Protein AF-A0A743SNH2-F1 (afdb_monomer)

Secondary structure (DSSP, 8-state):
---TTTS-HHHHHH-TTTS--HHHHHHHHHHTTT-TTPPP----EEEEETTT--EEEESS-BTTTTBSTTEEE-------

Nearest PDB structures (foldseek):
  7rqv-assembly1_A  TM=3.364E-01  e=8.456E+00  Rattus norvegicus
  4dxf-assembly1_A  TM=2.278E-01  e=5.313E+00  Staphylococcus aureus subsp. aureus str. Newman

Radius of gyration: 14.26 Å; Cα contacts (8 Å, |Δi|>4): 116; chains: 1; bounding box: 39×24×32 Å

Sequence (80 aa):
GHTREDLTENGRHHCPYVRPEPKEAKQVRMLRRYVPDVLPIVRKTNWRCSGCYSDYHGERYCLNCRTGDYSIEVINSGVE

Structure (mmCIF, N/CA/C/O backbone):
data_AF-A0A743SNH2-F1
#
_entry.id   AF-A0A743SNH2-F1
#
loop_
_atom_site.group_PDB
_atom_site.id
_atom_site.type_symbol
_atom_site.label_atom_id
_atom_site.label_alt_id
_atom_site.label_comp_id
_atom_site.label_asym_id
_atom_site.label_entity_id
_atom_site.label_seq_id
_atom_site.pdbx_PDB_ins_code
_atom_site.Cartn_x
_atom_site.Cartn_y
_atom_site.Cartn_z
_atom_site.occupancy
_atom_site.B_iso_or_equiv
_atom_site.auth_seq_id
_atom_site.auth_comp_id
_atom_site.auth_asym_id
_atom_site.auth_atom_id
_atom_site.pdbx_PDB_model_num
ATOM 1 N N . GLY A 1 1 ? -14.892 -0.162 -5.442 1.00 62.22 1 GLY A N 1
ATOM 2 C CA . GLY A 1 1 ? -14.154 0.170 -4.202 1.00 62.22 1 GLY A CA 1
ATOM 3 C C . GLY A 1 1 ? -12.980 -0.781 -4.035 1.00 62.22 1 GLY A C 1
ATOM 4 O O . GLY A 1 1 ? -12.617 -1.435 -5.001 1.00 62.22 1 GLY A O 1
ATOM 5 N N . HIS A 1 2 ? -12.374 -0.875 -2.845 1.00 79.12 2 HIS A N 1
ATOM 6 C CA . HIS A 1 2 ? -11.324 -1.870 -2.542 1.00 79.12 2 HIS A CA 1
ATOM 7 C C . HIS A 1 2 ? -11.919 -3.196 -2.029 1.00 79.12 2 HIS A C 1
ATOM 9 O O . HIS A 1 2 ? -11.468 -3.750 -1.029 1.00 79.12 2 HIS A O 1
ATOM 15 N N . THR A 1 3 ? -12.978 -3.682 -2.674 1.00 80.12 3 THR A N 1
ATOM 16 C CA . THR A 1 3 ? -13.583 -4.991 -2.390 1.00 80.12 3 THR A CA 1
ATOM 17 C C . THR A 1 3 ? -12.962 -6.028 -3.317 1.00 80.12 3 THR A C 1
ATOM 19 O O . THR A 1 3 ? -12.514 -5.706 -4.418 1.00 80.12 3 THR A O 1
ATOM 22 N N . ARG A 1 4 ? -12.875 -7.288 -2.882 1.00 77.00 4 ARG A N 1
ATOM 23 C CA . ARG A 1 4 ? -12.169 -8.326 -3.651 1.00 77.00 4 ARG A CA 1
ATOM 24 C C . ARG A 1 4 ? -12.821 -8.557 -5.019 1.00 77.00 4 ARG A C 1
ATOM 26 O O . ARG A 1 4 ? -12.139 -8.902 -5.982 1.00 77.00 4 ARG A O 1
ATOM 33 N N . GLU A 1 5 ? -14.126 -8.350 -5.087 1.00 84.50 5 GLU A N 1
ATOM 34 C CA . GLU A 1 5 ? -14.986 -8.534 -6.248 1.00 84.50 5 GLU A CA 1
ATOM 35 C C . GLU A 1 5 ? -14.766 -7.433 -7.294 1.00 84.50 5 GLU A C 1
ATOM 37 O O . GLU A 1 5 ? -14.720 -7.750 -8.480 1.00 84.50 5 GLU A O 1
ATOM 42 N N . ASP A 1 6 ? -14.514 -6.193 -6.857 1.00 89.19 6 ASP A N 1
ATOM 43 C CA . ASP A 1 6 ? -14.319 -5.021 -7.726 1.00 89.19 6 ASP A CA 1
ATOM 44 C C . ASP A 1 6 ? -12.888 -4.901 -8.284 1.00 89.19 6 ASP A C 1
ATOM 46 O O . ASP A 1 6 ? -12.607 -4.043 -9.123 1.00 89.19 6 ASP A O 1
ATOM 50 N N . LEU A 1 7 ? -11.951 -5.717 -7.793 1.00 88.62 7 LEU A N 1
ATOM 51 C CA . LEU A 1 7 ? -10.542 -5.628 -8.166 1.00 88.62 7 LEU A CA 1
ATOM 52 C C . LEU A 1 7 ? -10.187 -6.513 -9.360 1.00 88.62 7 LEU A C 1
ATOM 54 O O . LEU A 1 7 ? -10.626 -7.662 -9.473 1.00 88.62 7 LEU A O 1
ATOM 58 N N . THR A 1 8 ? -9.270 -5.994 -10.184 1.00 91.81 8 THR A N 1
ATOM 59 C CA . TH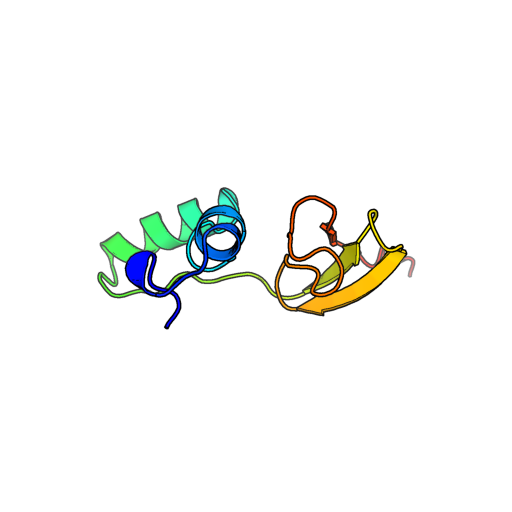R A 1 8 ? -8.519 -6.787 -11.165 1.00 91.81 8 THR A CA 1
ATOM 60 C C . THR A 1 8 ? -7.758 -7.918 -10.472 1.00 91.81 8 THR A C 1
ATOM 62 O O . THR A 1 8 ? -7.503 -7.859 -9.267 1.00 91.81 8 THR A O 1
ATOM 65 N N . GLU A 1 9 ? -7.336 -8.933 -11.228 1.00 92.19 9 GLU A N 1
ATOM 66 C CA . GLU A 1 9 ? -6.517 -10.029 -10.694 1.00 92.19 9 GLU A CA 1
ATOM 67 C C . GLU A 1 9 ? -5.294 -9.505 -9.927 1.00 92.19 9 GLU A C 1
ATOM 69 O O . GLU A 1 9 ? -5.118 -9.827 -8.753 1.00 92.19 9 GLU A O 1
ATOM 74 N N . ASN A 1 10 ? -4.533 -8.580 -10.522 1.00 91.06 10 ASN A N 1
ATOM 75 C CA . ASN A 1 10 ? -3.414 -7.918 -9.848 1.00 91.06 10 ASN A CA 1
ATOM 76 C C . ASN A 1 10 ? -3.840 -7.231 -8.541 1.00 91.06 10 ASN A C 1
ATOM 78 O O . ASN A 1 10 ? -3.182 -7.369 -7.511 1.00 91.06 10 ASN A O 1
ATOM 82 N N . GLY A 1 11 ? -4.971 -6.521 -8.559 1.00 90.88 11 GLY A N 1
ATOM 83 C CA . GLY A 1 11 ? -5.528 -5.886 -7.368 1.00 90.88 11 GLY A CA 1
ATOM 84 C C . GLY A 1 11 ? -5.832 -6.891 -6.255 1.00 90.88 11 GLY A C 1
ATOM 85 O O . GLY A 1 11 ? -5.529 -6.626 -5.097 1.00 90.88 11 GLY A O 1
ATOM 86 N N . ARG A 1 12 ? -6.344 -8.083 -6.574 1.00 91.25 12 ARG A N 1
ATOM 87 C CA . ARG A 1 12 ? -6.610 -9.131 -5.570 1.00 91.25 12 ARG A CA 1
ATOM 88 C C . ARG A 1 12 ? -5.336 -9.636 -4.886 1.00 91.25 12 ARG A C 1
ATOM 90 O O . ARG A 1 12 ? -5.402 -10.061 -3.733 1.00 91.25 12 ARG A O 1
ATOM 97 N N . HIS A 1 13 ? -4.194 -9.575 -5.570 1.00 90.94 13 HIS A N 1
ATOM 98 C CA . HIS A 1 13 ? -2.905 -10.027 -5.045 1.00 90.94 13 HIS A CA 1
ATOM 99 C C . HIS A 1 13 ? -2.091 -8.928 -4.358 1.00 90.94 13 HIS A C 1
ATOM 101 O O . HIS A 1 13 ? -1.392 -9.236 -3.388 1.00 90.94 13 HIS A O 1
ATOM 107 N N . HIS A 1 14 ? -2.205 -7.680 -4.819 1.00 92.50 14 HIS A N 1
ATOM 108 C CA . HIS A 1 14 ? -1.297 -6.597 -4.433 1.00 92.50 14 HIS A CA 1
ATOM 109 C C . HIS A 1 14 ? -1.985 -5.336 -3.895 1.00 92.50 14 HIS A C 1
ATOM 111 O O . HIS A 1 14 ? -1.291 -4.404 -3.504 1.00 92.50 14 HIS A O 1
ATOM 117 N N . CYS A 1 15 ? -3.322 -5.265 -3.852 1.00 92.12 15 CYS A N 1
ATOM 118 C CA . CYS A 1 15 ? -4.005 -4.117 -3.254 1.00 92.12 15 CYS A CA 1
ATOM 119 C C . CYS A 1 15 ? -3.731 -4.063 -1.739 1.00 92.12 15 CYS A C 1
ATOM 121 O O . CYS A 1 15 ? -4.138 -4.992 -1.032 1.00 92.12 15 CYS A O 1
ATOM 123 N N . PRO A 1 16 ? -3.148 -2.969 -1.213 1.00 92.56 16 PRO A N 1
ATOM 124 C CA . PRO A 1 16 ? -2.807 -2.862 0.208 1.00 92.56 16 PRO A CA 1
ATOM 125 C C . PRO A 1 16 ? -4.011 -2.965 1.154 1.00 92.56 16 PRO A C 1
ATOM 127 O O . PRO A 1 16 ? -3.879 -3.399 2.291 1.00 92.56 16 PRO A O 1
ATOM 130 N N . TYR A 1 17 ? -5.210 -2.618 0.688 1.00 91.50 17 TYR A N 1
ATOM 131 C CA . TYR A 1 17 ? -6.437 -2.713 1.483 1.00 91.50 17 TYR A CA 1
ATOM 132 C C . TYR A 1 17 ? -7.032 -4.126 1.523 1.00 91.50 17 TYR A C 1
ATOM 134 O O . TYR A 1 17 ? -7.718 -4.479 2.480 1.00 91.50 17 TYR A O 1
ATOM 142 N N . VAL A 1 18 ? -6.765 -4.951 0.506 1.00 90.06 18 VAL A N 1
ATOM 143 C CA . VAL A 1 18 ? -7.244 -6.345 0.447 1.00 90.06 18 VAL A CA 1
ATOM 144 C C . VAL A 1 18 ? -6.212 -7.312 1.016 1.00 90.06 18 VAL A C 1
ATOM 146 O O . VAL A 1 18 ? -6.579 -8.283 1.679 1.00 90.06 18 VAL A O 1
ATOM 149 N N . ARG A 1 1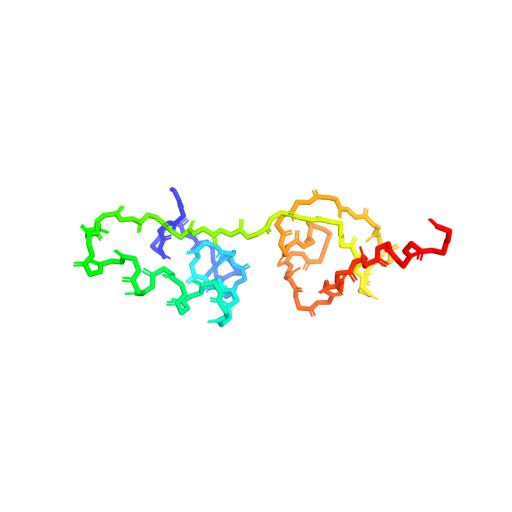9 ? -4.922 -7.033 0.811 1.00 89.19 19 ARG A N 1
ATOM 150 C CA . ARG A 1 19 ? -3.797 -7.781 1.381 1.00 89.19 19 ARG A CA 1
ATOM 151 C C . ARG A 1 19 ? -2.818 -6.828 2.082 1.00 89.19 19 ARG A C 1
ATOM 153 O O . ARG A 1 19 ? -1.726 -6.609 1.564 1.00 89.19 19 ARG A O 1
ATOM 160 N N . PRO A 1 20 ? -3.203 -6.267 3.245 1.00 90.31 20 PRO A N 1
ATOM 161 C CA . PRO A 1 20 ? -2.307 -5.437 4.045 1.00 90.31 20 PRO A CA 1
ATOM 162 C C . PRO A 1 20 ? -1.132 -6.250 4.588 1.00 90.31 20 PRO A C 1
ATOM 164 O O . PRO A 1 20 ? -1.189 -7.484 4.673 1.00 90.31 20 PRO A O 1
ATOM 167 N N . GLU A 1 21 ? -0.083 -5.555 5.023 1.00 90.94 21 GLU A N 1
ATOM 168 C CA . GLU A 1 21 ? 1.085 -6.200 5.616 1.00 90.94 21 GLU A CA 1
ATOM 169 C C . GLU A 1 21 ? 0.691 -6.988 6.879 1.00 90.94 21 GLU A C 1
ATOM 171 O O . GLU A 1 21 ? -0.229 -6.592 7.605 1.00 90.94 21 GLU A O 1
ATOM 176 N N . PRO A 1 22 ? 1.389 -8.086 7.230 1.00 91.38 22 PRO A N 1
ATOM 177 C CA . PRO A 1 22 ? 1.013 -8.927 8.369 1.00 91.38 22 PRO A CA 1
ATOM 178 C C . PRO A 1 22 ? 0.836 -8.160 9.689 1.00 91.38 22 PRO A C 1
ATOM 180 O O . PRO A 1 22 ? -0.041 -8.488 10.497 1.00 91.38 22 PRO A O 1
ATOM 183 N N . LYS A 1 23 ? 1.647 -7.115 9.901 1.00 91.06 23 LYS A N 1
ATOM 184 C CA . LYS A 1 23 ? 1.592 -6.252 11.089 1.00 91.06 23 LYS A CA 1
ATOM 185 C C . LYS A 1 23 ? 0.318 -5.393 11.109 1.00 91.06 23 LYS A C 1
ATOM 187 O O . LYS A 1 23 ? -0.355 -5.337 12.136 1.00 91.06 23 LYS A O 1
ATOM 192 N N . GLU A 1 24 ? -0.057 -4.820 9.967 1.00 93.69 24 GLU A N 1
ATOM 193 C CA . GLU A 1 24 ? -1.289 -4.041 9.771 1.00 93.69 24 GLU A CA 1
ATOM 194 C C . GLU A 1 24 ? -2.529 -4.940 9.892 1.00 93.69 24 GLU A C 1
ATOM 196 O O . GLU A 1 24 ? -3.453 -4.646 10.650 1.00 93.69 24 GLU A O 1
ATOM 201 N N . ALA A 1 25 ? -2.513 -6.110 9.243 1.00 92.44 25 ALA A N 1
ATOM 202 C CA . ALA A 1 25 ? -3.582 -7.105 9.320 1.00 92.44 25 ALA A CA 1
ATOM 203 C C . ALA A 1 25 ? -3.836 -7.574 10.764 1.00 92.44 25 ALA A C 1
ATOM 205 O O . ALA A 1 25 ? -4.981 -7.777 11.181 1.00 92.44 25 ALA A O 1
ATOM 206 N N . LYS A 1 26 ? -2.768 -7.756 11.554 1.00 93.69 26 LYS A N 1
ATOM 207 C CA . LYS A 1 26 ? -2.870 -8.080 12.983 1.00 93.69 26 LYS A CA 1
ATOM 208 C C . LYS A 1 26 ? -3.533 -6.944 13.761 1.00 93.69 26 LYS A C 1
ATOM 210 O O . LYS A 1 26 ? -4.432 -7.222 14.550 1.00 93.69 26 LYS A O 1
ATOM 215 N N . GLN A 1 27 ? -3.131 -5.699 13.526 1.00 93.50 27 GLN A N 1
ATOM 216 C CA . GLN A 1 27 ? -3.706 -4.534 14.198 1.00 93.50 27 GLN A CA 1
ATOM 217 C C . GLN A 1 27 ? -5.200 -4.372 13.890 1.00 93.50 27 GLN A C 1
ATOM 219 O O . GLN A 1 27 ? -6.003 -4.251 14.813 1.00 93.50 27 GLN A O 1
ATOM 224 N N . VAL A 1 28 ? -5.593 -4.477 12.619 1.00 93.19 28 VAL A N 1
ATOM 225 C CA . VAL A 1 28 ? -7.002 -4.405 12.194 1.00 93.19 28 VAL A CA 1
ATOM 226 C C . VAL A 1 28 ? -7.831 -5.514 12.848 1.00 93.19 28 VAL A C 1
ATOM 228 O O . VAL A 1 28 ? -8.907 -5.245 13.379 1.00 93.19 28 VAL A O 1
ATOM 231 N N . ARG A 1 29 ? -7.323 -6.755 12.898 1.00 93.06 29 ARG A N 1
ATOM 232 C CA . ARG A 1 29 ? -8.005 -7.861 13.601 1.00 93.06 29 ARG A CA 1
ATOM 233 C C . ARG A 1 29 ? -8.220 -7.592 15.087 1.00 93.06 29 ARG A C 1
ATOM 235 O O . ARG A 1 29 ? -9.248 -7.997 15.620 1.00 93.06 29 ARG A O 1
ATOM 242 N N . MET A 1 30 ? -7.266 -6.948 15.755 1.00 94.25 30 MET A N 1
ATOM 243 C CA . MET A 1 30 ? -7.420 -6.580 17.164 1.00 94.25 30 MET A CA 1
ATOM 244 C C . MET A 1 30 ? -8.481 -5.490 17.339 1.00 94.25 30 MET A C 1
ATOM 246 O O . MET A 1 30 ? -9.328 -5.610 18.220 1.00 94.25 30 MET A O 1
ATOM 250 N N . LEU A 1 31 ? -8.480 -4.475 16.472 1.00 93.69 31 LEU A N 1
ATOM 251 C CA . LEU A 1 31 ? -9.444 -3.372 16.517 1.00 93.69 31 LEU A CA 1
ATOM 252 C C . LEU A 1 31 ? -10.881 -3.826 16.235 1.00 93.69 31 LEU A C 1
ATOM 254 O O . LEU A 1 31 ? -11.797 -3.350 16.900 1.00 93.69 31 LEU A O 1
ATOM 258 N N . ARG A 1 32 ? -11.084 -4.800 15.337 1.00 94.62 32 ARG A N 1
ATOM 259 C CA . ARG A 1 32 ? -12.416 -5.354 15.014 1.00 94.62 32 ARG A CA 1
ATOM 260 C C . ARG A 1 32 ? -13.176 -5.931 16.205 1.00 94.62 32 ARG A C 1
ATOM 262 O O . ARG A 1 32 ? -14.391 -6.053 16.141 1.00 94.62 32 ARG A O 1
ATOM 269 N N . ARG A 1 33 ? -12.484 -6.267 17.298 1.00 94.81 33 ARG A N 1
ATOM 270 C CA . ARG A 1 33 ? -13.128 -6.708 18.546 1.00 94.81 33 ARG A CA 1
ATOM 271 C C . ARG A 1 33 ? -13.901 -5.587 19.244 1.00 94.81 33 ARG A C 1
ATOM 273 O O . ARG A 1 33 ? -14.822 -5.879 19.993 1.00 94.81 33 ARG A O 1
ATOM 280 N N . TYR A 1 34 ? -13.507 -4.337 19.010 1.00 95.19 34 TYR A N 1
ATOM 281 C CA . TYR A 1 34 ? -14.082 -3.147 19.639 1.00 95.19 34 TYR A CA 1
ATOM 282 C C . TYR A 1 34 ? -14.879 -2.300 18.646 1.00 95.19 34 TYR A C 1
ATOM 284 O O . TYR A 1 34 ? -15.879 -1.695 19.016 1.00 95.19 34 TYR A O 1
ATOM 292 N N . VAL A 1 35 ? -14.444 -2.269 17.385 1.00 94.94 35 VAL A N 1
ATOM 293 C CA . VAL A 1 35 ? -15.083 -1.529 16.294 1.00 94.94 35 VAL A CA 1
ATOM 294 C C . VAL A 1 35 ? -15.257 -2.491 15.115 1.00 94.94 35 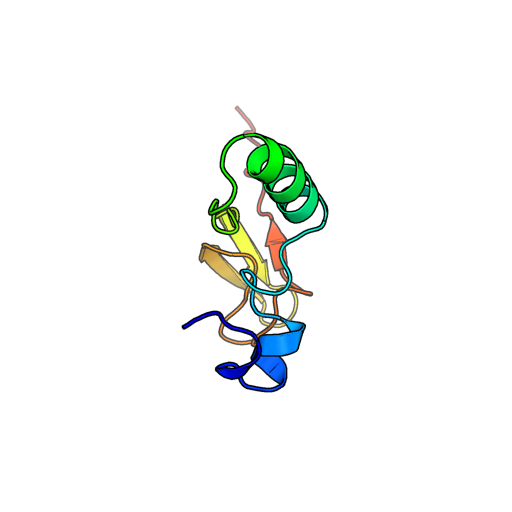VAL A C 1
ATOM 296 O O . VAL A 1 35 ? -14.331 -2.630 14.313 1.00 94.94 35 VAL A O 1
ATOM 299 N N . PRO A 1 36 ? -16.400 -3.196 15.017 1.00 90.69 36 PRO A N 1
ATOM 300 C CA . PRO A 1 36 ? -16.603 -4.256 14.025 1.00 90.69 36 PRO A CA 1
ATOM 301 C C . PRO A 1 36 ? -16.336 -3.815 12.581 1.00 90.69 36 PRO A C 1
ATOM 303 O O . PRO A 1 36 ? -15.682 -4.538 11.827 1.00 90.69 36 PRO A O 1
ATOM 306 N N . ASP A 1 37 ? -16.740 -2.590 12.241 1.00 89.88 37 ASP A N 1
ATOM 307 C CA . ASP A 1 37 ? -16.659 -2.037 10.885 1.00 89.88 37 ASP A CA 1
ATOM 308 C C . ASP A 1 37 ? -15.362 -1.260 10.614 1.00 89.88 37 ASP A C 1
ATOM 310 O O . ASP A 1 37 ? -15.275 -0.478 9.666 1.00 89.88 37 ASP A O 1
ATOM 314 N N . VAL A 1 38 ? -14.322 -1.452 11.437 1.00 90.69 38 VAL A N 1
ATOM 315 C CA . VAL A 1 38 ? -13.033 -0.797 11.199 1.00 90.69 38 VAL A CA 1
ATOM 316 C C . VAL A 1 38 ? -12.447 -1.242 9.853 1.00 90.69 38 VAL A C 1
ATOM 318 O O . VAL A 1 38 ? -12.262 -2.436 9.563 1.00 90.69 38 VAL A O 1
ATOM 321 N N . LEU A 1 39 ? -12.146 -0.249 9.020 1.00 87.69 39 LEU A N 1
ATOM 322 C CA . LEU A 1 39 ? -11.499 -0.449 7.731 1.00 87.69 39 LEU A CA 1
ATOM 323 C C . LEU A 1 39 ? -10.002 -0.750 7.916 1.00 87.69 39 LEU A C 1
ATOM 325 O O . LEU A 1 39 ? -9.412 -0.367 8.932 1.00 87.69 39 LEU A O 1
ATOM 329 N N . PRO A 1 40 ? -9.360 -1.433 6.952 1.00 86.62 40 PRO A N 1
ATOM 330 C CA . PRO A 1 40 ? -7.920 -1.634 6.977 1.00 86.62 40 PRO A CA 1
ATOM 331 C C . PRO A 1 40 ? -7.166 -0.305 7.079 1.00 86.62 40 PRO A C 1
ATOM 333 O O . PRO A 1 40 ? -7.404 0.616 6.299 1.00 86.62 40 PRO A O 1
ATOM 336 N N . ILE A 1 41 ? -6.238 -0.225 8.032 1.00 85.81 41 ILE A N 1
ATOM 337 C CA . ILE A 1 41 ? -5.334 0.915 8.184 1.00 85.81 41 ILE A CA 1
ATOM 338 C C . ILE A 1 41 ? -4.021 0.534 7.504 1.00 85.81 41 ILE A C 1
ATOM 340 O O . ILE A 1 41 ? -3.263 -0.273 8.039 1.00 85.81 41 ILE A O 1
ATOM 344 N N . VAL A 1 42 ? -3.784 1.094 6.320 1.00 90.88 42 VAL A N 1
ATOM 345 C CA . VAL A 1 42 ? -2.550 0.892 5.549 1.00 90.88 42 VAL A CA 1
ATOM 346 C C . VAL A 1 42 ? -1.587 2.034 5.854 1.00 90.88 42 VAL A C 1
ATOM 348 O O . VAL A 1 42 ? -1.959 3.209 5.785 1.00 90.88 42 VAL A O 1
ATOM 351 N N . ARG A 1 43 ? -0.344 1.706 6.203 1.00 90.62 43 ARG A N 1
ATOM 352 C CA . ARG A 1 43 ? 0.686 2.687 6.533 1.00 90.62 43 ARG A CA 1
ATOM 353 C C . ARG A 1 43 ? 1.134 3.439 5.284 1.00 90.62 43 ARG A C 1
ATOM 355 O O . ARG A 1 43 ? 1.404 2.841 4.242 1.00 90.62 43 ARG A O 1
ATOM 362 N N . LYS A 1 44 ? 1.283 4.758 5.432 1.00 94.12 44 LYS A N 1
ATOM 363 C CA . LYS A 1 44 ? 1.869 5.642 4.421 1.00 94.12 44 LYS A CA 1
ATOM 364 C C . LYS A 1 44 ? 3.227 6.139 4.896 1.00 94.12 44 LYS A C 1
ATOM 366 O O . LYS A 1 44 ? 3.348 6.575 6.036 1.00 94.12 44 LYS A O 1
ATOM 371 N N . THR A 1 45 ? 4.246 6.012 4.057 1.00 95.19 45 THR A N 1
ATOM 372 C CA . THR A 1 45 ? 5.627 6.418 4.361 1.00 95.19 45 THR A CA 1
ATOM 373 C C . THR A 1 45 ? 6.412 6.604 3.060 1.00 95.19 45 THR A C 1
ATOM 375 O O . THR A 1 45 ? 5.848 6.495 1.968 1.00 95.19 45 THR A O 1
ATOM 378 N N . ASN A 1 46 ? 7.701 6.910 3.172 1.00 96.75 46 ASN A N 1
ATOM 379 C CA . ASN A 1 46 ? 8.623 6.953 2.045 1.00 96.75 46 ASN A CA 1
ATOM 380 C C . ASN A 1 46 ? 9.085 5.536 1.690 1.00 96.75 46 ASN A C 1
ATOM 382 O O . ASN A 1 46 ? 9.534 4.776 2.550 1.00 96.75 46 ASN A O 1
ATOM 386 N N . TRP A 1 47 ? 9.007 5.200 0.410 1.00 96.56 47 TRP A N 1
ATOM 387 C CA . TRP A 1 47 ? 9.394 3.909 -0.140 1.00 96.56 47 TRP A CA 1
ATOM 388 C C . TRP A 1 47 ? 10.366 4.097 -1.298 1.00 96.56 47 TRP A C 1
ATOM 390 O O . TRP A 1 47 ? 10.229 5.026 -2.092 1.00 96.56 47 TRP A O 1
ATOM 400 N N . ARG A 1 48 ? 11.295 3.153 -1.436 1.00 97.75 48 ARG A N 1
ATOM 401 C CA . ARG A 1 48 ? 12.110 2.955 -2.632 1.00 97.75 48 ARG A CA 1
ATOM 402 C C . ARG A 1 48 ? 11.719 1.630 -3.264 1.00 97.75 48 ARG A C 1
ATOM 404 O O . ARG A 1 48 ? 11.778 0.591 -2.606 1.00 97.75 48 ARG A O 1
ATOM 411 N N . CYS A 1 49 ? 11.320 1.650 -4.531 1.00 97.88 49 CYS A N 1
ATOM 412 C CA . CYS A 1 49 ? 11.052 0.428 -5.283 1.00 97.88 49 CYS A CA 1
ATOM 413 C C . CYS A 1 49 ? 12.351 -0.091 -5.904 1.00 97.88 49 CYS A C 1
ATOM 415 O O . CYS A 1 49 ? 12.913 0.569 -6.773 1.00 97.88 49 CYS A O 1
ATOM 417 N N . SER A 1 50 ? 12.817 -1.281 -5.526 1.00 97.88 50 SER A N 1
ATOM 418 C CA . SER A 1 50 ? 14.015 -1.882 -6.134 1.00 97.88 50 SER A CA 1
ATOM 419 C C . SER A 1 50 ? 13.798 -2.384 -7.568 1.00 97.88 50 SER A C 1
ATOM 421 O O . SER A 1 50 ? 14.774 -2.621 -8.271 1.00 97.88 50 SER A O 1
ATOM 423 N N . GLY A 1 51 ? 12.544 -2.516 -8.019 1.00 97.50 51 GLY A N 1
ATOM 424 C CA . GLY A 1 51 ? 12.206 -2.969 -9.374 1.00 97.50 51 GLY A CA 1
ATOM 425 C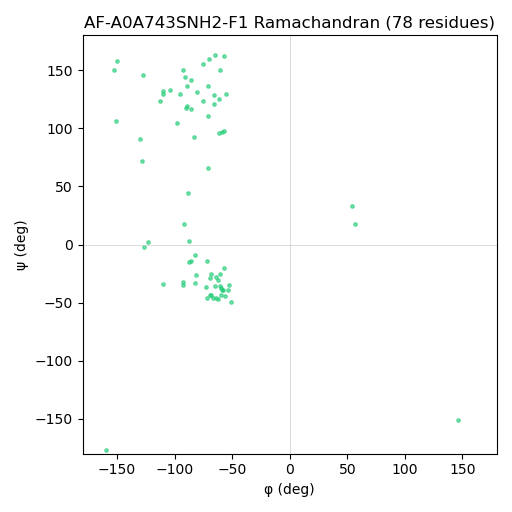 C . GLY A 1 51 ? 12.270 -1.874 -10.444 1.00 97.50 51 GLY A C 1
ATOM 426 O O . GLY A 1 51 ? 12.616 -2.158 -11.586 1.00 97.50 51 GLY A O 1
ATOM 427 N N . CYS A 1 52 ? 11.952 -0.623 -10.092 1.00 98.00 52 CYS A N 1
ATOM 428 C CA . CYS A 1 52 ? 12.014 0.521 -11.016 1.00 98.00 52 CYS A CA 1
ATOM 429 C C . CYS A 1 52 ? 12.919 1.659 -10.527 1.00 98.00 52 CYS A C 1
ATOM 431 O O . CYS A 1 52 ? 12.983 2.706 -11.167 1.00 98.00 52 CYS A O 1
ATOM 433 N N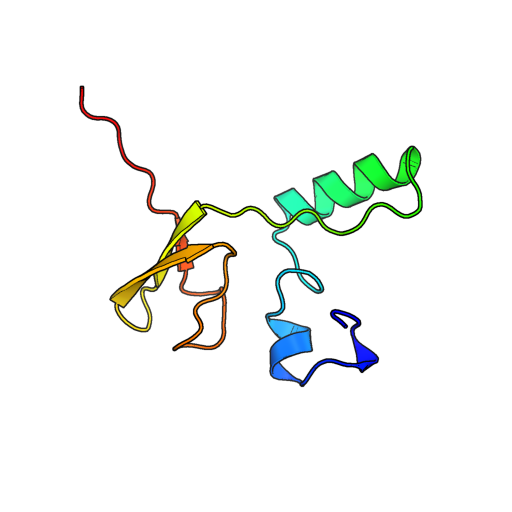 . TYR A 1 53 ? 13.573 1.476 -9.378 1.00 96.94 53 TYR A N 1
ATOM 434 C CA . TYR A 1 53 ? 14.478 2.434 -8.735 1.00 96.94 53 TYR A CA 1
ATOM 435 C C . TYR A 1 53 ? 13.861 3.808 -8.436 1.00 96.94 53 TYR A C 1
ATOM 437 O O . TYR A 1 53 ? 14.579 4.774 -8.198 1.00 96.94 53 TYR A O 1
ATOM 445 N N . SER A 1 54 ? 12.530 3.904 -8.437 1.00 96.75 54 SER A N 1
ATOM 446 C CA . SER A 1 54 ? 11.819 5.138 -8.114 1.00 96.75 54 SER A CA 1
ATOM 447 C C . SER A 1 54 ? 11.547 5.224 -6.617 1.00 96.75 54 SER A C 1
ATOM 449 O O . SER A 1 54 ? 11.085 4.253 -6.004 1.00 96.75 54 SER A O 1
ATOM 451 N N . ASP A 1 55 ? 11.774 6.411 -6.068 1.00 97.12 55 ASP A N 1
ATOM 452 C CA . ASP A 1 55 ? 11.305 6.786 -4.740 1.00 97.12 55 ASP A CA 1
ATOM 453 C C . ASP A 1 55 ? 9.878 7.320 -4.828 1.00 97.12 55 ASP A C 1
ATOM 455 O O . ASP A 1 55 ? 9.517 8.015 -5.781 1.00 97.12 55 ASP A O 1
ATOM 459 N N . TYR A 1 56 ? 9.048 6.981 -3.846 1.00 96.75 56 TYR A N 1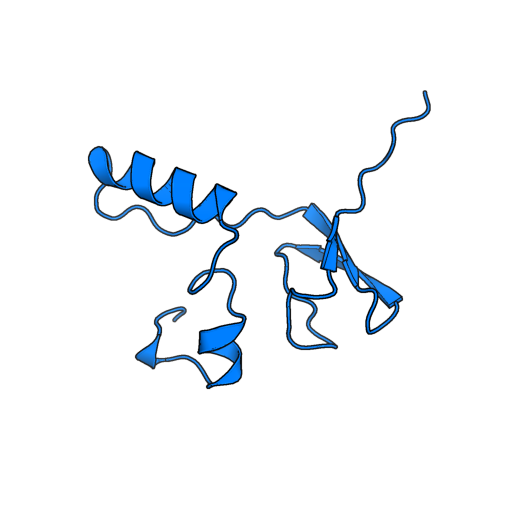
ATOM 460 C CA . TYR A 1 56 ? 7.670 7.445 -3.786 1.00 96.75 56 TYR A CA 1
ATOM 461 C C . TYR A 1 56 ? 7.154 7.501 -2.344 1.00 96.75 56 TYR A C 1
ATOM 463 O O . TYR A 1 56 ? 7.568 6.730 -1.479 1.00 96.75 56 TYR A O 1
ATOM 471 N N . HIS A 1 57 ? 6.230 8.424 -2.084 1.00 96.56 57 HIS A N 1
ATOM 472 C CA . HIS A 1 57 ? 5.555 8.551 -0.796 1.00 96.56 57 HIS A CA 1
ATOM 473 C C . HIS A 1 57 ? 4.131 8.002 -0.893 1.00 96.56 57 HIS A C 1
ATOM 475 O O . HIS A 1 57 ? 3.395 8.342 -1.819 1.00 96.56 57 HIS A O 1
ATOM 481 N N . GLY A 1 58 ? 3.720 7.182 0.072 1.00 95.56 58 GLY A N 1
ATOM 482 C CA . GLY A 1 58 ? 2.364 6.646 0.129 1.00 95.56 58 GLY A CA 1
ATOM 483 C C . GLY A 1 58 ? 2.302 5.237 0.700 1.00 95.56 58 GLY A C 1
ATOM 484 O O . GLY A 1 58 ? 3.107 4.854 1.547 1.00 95.56 58 GLY A O 1
ATOM 485 N N . GLU A 1 59 ? 1.307 4.476 0.260 1.00 95.38 59 GLU A N 1
ATOM 486 C CA . GLU A 1 59 ? 1.111 3.068 0.628 1.00 95.38 59 GLU A CA 1
ATOM 487 C C . GLU A 1 59 ? 2.190 2.190 -0.011 1.00 95.38 59 GLU A C 1
ATOM 489 O O . GLU A 1 59 ? 2.786 2.584 -1.008 1.00 95.38 59 GLU A O 1
ATOM 494 N N . ARG A 1 60 ? 2.432 0.983 0.513 1.00 95.06 60 ARG A N 1
ATOM 495 C CA . ARG A 1 60 ? 3.412 0.036 -0.048 1.00 95.06 60 ARG A CA 1
ATOM 496 C C . ARG A 1 60 ? 2.941 -0.561 -1.388 1.00 95.06 60 ARG A C 1
ATOM 498 O O . ARG A 1 60 ? 2.657 -1.749 -1.481 1.00 95.06 60 ARG A O 1
ATOM 505 N N . TYR A 1 61 ? 2.821 0.262 -2.426 1.00 95.88 61 TYR A N 1
ATOM 506 C CA . TYR A 1 61 ? 2.409 -0.137 -3.768 1.00 95.88 61 TYR A CA 1
ATOM 507 C C . TYR A 1 61 ? 3.027 0.791 -4.818 1.00 95.88 61 TYR A C 1
ATOM 509 O O . TYR A 1 61 ? 2.617 1.939 -4.983 1.00 95.88 61 TYR A O 1
ATOM 517 N N . CYS A 1 62 ? 4.021 0.290 -5.547 1.00 96.62 62 CYS A N 1
ATOM 518 C CA . CYS A 1 62 ? 4.653 1.033 -6.626 1.00 96.62 62 CYS A CA 1
ATOM 519 C C . CYS A 1 62 ? 3.734 1.057 -7.855 1.00 96.62 62 CYS A C 1
ATOM 521 O O . CYS A 1 62 ? 3.382 0.003 -8.381 1.00 96.62 62 CYS A O 1
ATOM 523 N N . LEU A 1 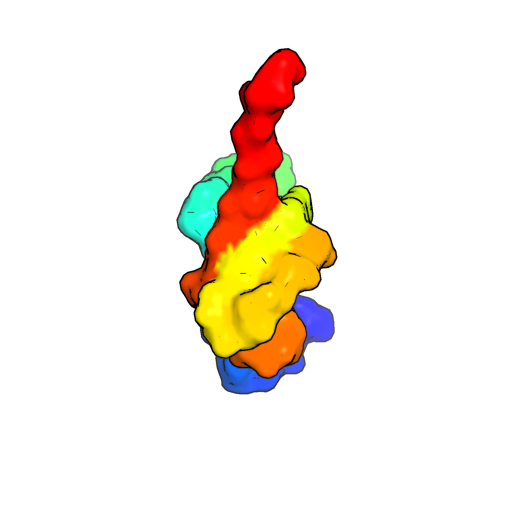63 ? 3.387 2.244 -8.364 1.00 95.19 63 LEU A N 1
ATOM 524 C CA . LEU A 1 63 ? 2.517 2.373 -9.542 1.00 95.19 63 LEU A CA 1
ATOM 525 C C . LEU A 1 63 ? 3.186 1.911 -10.845 1.00 95.19 63 LEU A C 1
ATOM 527 O O . LEU A 1 63 ? 2.496 1.400 -11.725 1.00 95.19 63 LEU A O 1
ATOM 531 N N . ASN A 1 64 ? 4.514 2.020 -10.943 1.00 96.69 64 ASN A N 1
ATOM 53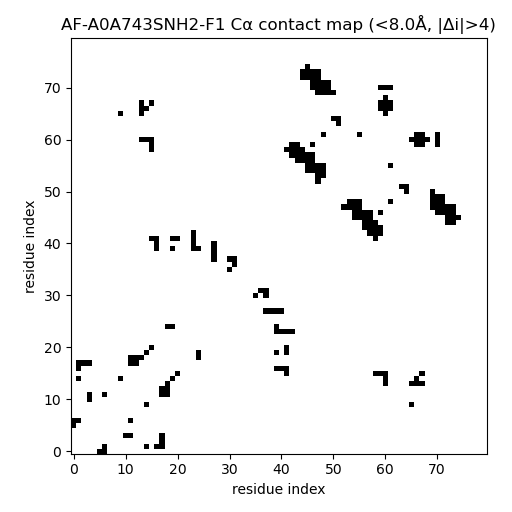2 C CA . ASN A 1 64 ? 5.267 1.565 -12.116 1.00 96.69 64 ASN A CA 1
ATOM 533 C C . ASN A 1 64 ? 5.317 0.032 -12.189 1.00 96.69 64 ASN A C 1
ATOM 535 O O . ASN A 1 64 ? 5.051 -0.552 -13.235 1.00 96.69 64 ASN A O 1
ATOM 539 N N . CYS A 1 65 ? 5.609 -0.634 -11.066 1.00 96.44 65 CYS A N 1
ATOM 540 C CA . CYS A 1 65 ? 5.673 -2.098 -11.000 1.00 96.44 65 CYS A CA 1
ATOM 541 C C . CYS A 1 65 ? 4.309 -2.756 -10.737 1.00 96.44 65 CYS A C 1
ATOM 543 O O . CYS A 1 65 ? 4.173 -3.964 -10.906 1.00 96.44 65 CYS A O 1
ATOM 545 N N . ARG A 1 66 ? 3.304 -1.978 -10.315 1.00 95.38 66 ARG A N 1
ATOM 546 C CA . ARG A 1 66 ? 1.961 -2.430 -9.907 1.00 95.38 66 ARG A CA 1
ATOM 547 C C . ARG A 1 66 ? 1.978 -3.505 -8.811 1.00 95.38 66 ARG A C 1
ATOM 549 O O . ARG A 1 66 ? 1.105 -4.366 -8.764 1.00 95.38 66 ARG A O 1
ATOM 556 N N . THR A 1 67 ? 2.959 -3.430 -7.915 1.00 95.56 67 THR A N 1
ATOM 557 C CA . THR A 1 67 ? 3.106 -4.308 -6.747 1.00 95.56 67 THR A CA 1
ATOM 558 C C . THR A 1 67 ? 3.795 -3.566 -5.600 1.00 95.56 67 THR A C 1
ATOM 560 O O . THR A 1 67 ? 4.495 -2.572 -5.811 1.00 95.56 67 THR A O 1
ATOM 563 N N . GLY A 1 68 ? 3.597 -4.055 -4.377 1.00 94.50 68 GLY A N 1
ATOM 564 C CA . GLY A 1 68 ? 4.345 -3.652 -3.192 1.00 94.50 68 GLY A CA 1
ATOM 565 C C . GLY A 1 68 ? 5.635 -4.440 -2.963 1.00 94.50 68 GLY A C 1
ATOM 566 O O . GLY A 1 68 ? 6.475 -3.982 -2.197 1.00 94.50 68 GLY A O 1
ATOM 567 N N . ASP A 1 69 ? 5.840 -5.580 -3.629 1.00 95.12 69 ASP A N 1
ATOM 568 C CA . ASP A 1 69 ? 6.842 -6.585 -3.232 1.00 95.12 69 ASP A CA 1
ATOM 569 C C . ASP A 1 69 ? 8.284 -6.062 -3.222 1.00 95.12 69 ASP A C 1
ATOM 571 O O . ASP A 1 69 ? 9.053 -6.392 -2.320 1.00 95.12 69 ASP A O 1
ATOM 575 N N . TYR A 1 70 ? 8.619 -5.178 -4.162 1.00 96.25 70 TYR A N 1
ATOM 576 C CA . TYR A 1 70 ? 9.941 -4.551 -4.295 1.00 96.25 70 TYR A CA 1
ATOM 577 C C . TYR A 1 70 ? 10.107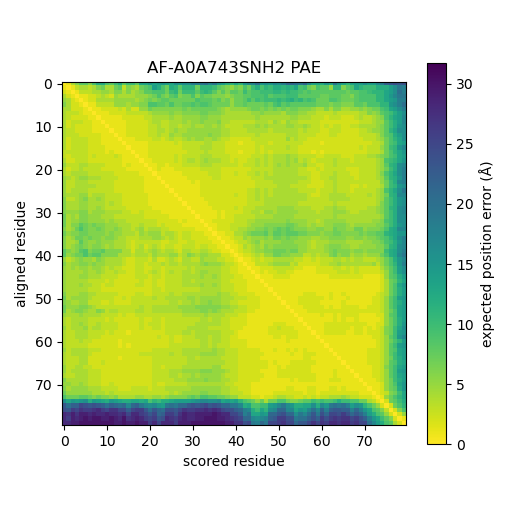 -3.268 -3.474 1.00 96.25 70 TYR A C 1
ATOM 579 O O . TYR A 1 70 ? 11.122 -2.583 -3.579 1.00 96.25 70 TYR A O 1
ATOM 587 N N . SER A 1 71 ? 9.091 -2.898 -2.699 1.00 95.75 71 SER A N 1
ATOM 588 C CA . SER A 1 71 ? 9.045 -1.621 -1.996 1.00 95.75 71 SER A CA 1
ATOM 589 C C . SER A 1 71 ? 9.674 -1.768 -0.624 1.00 95.75 71 SER A C 1
ATOM 591 O O . SER A 1 71 ? 9.182 -2.528 0.222 1.00 95.75 71 SER A O 1
ATOM 593 N N . ILE A 1 72 ? 10.760 -1.033 -0.422 1.00 95.88 72 ILE A N 1
ATOM 594 C CA . ILE A 1 72 ? 11.548 -1.007 0.805 1.00 95.88 72 ILE A CA 1
ATOM 595 C C . ILE A 1 72 ? 11.323 0.348 1.461 1.00 95.88 72 ILE A C 1
ATOM 597 O O . ILE A 1 72 ? 11.359 1.378 0.790 1.00 95.88 72 ILE A O 1
ATOM 601 N N . GLU A 1 73 ? 11.037 0.345 2.759 1.00 95.00 73 GLU A N 1
ATOM 602 C CA . GLU A 1 73 ? 10.847 1.588 3.499 1.00 95.00 73 GLU A CA 1
ATOM 603 C C . GLU A 1 73 ? 12.165 2.362 3.545 1.00 95.00 73 GLU A C 1
ATOM 605 O O . GLU A 1 73 ? 13.203 1.825 3.936 1.00 95.00 73 GLU A O 1
ATOM 610 N N . VAL A 1 74 ? 12.114 3.634 3.158 1.00 94.00 74 VAL A N 1
ATOM 611 C CA . VAL A 1 74 ? 13.231 4.556 3.331 1.00 94.00 74 VAL A CA 1
ATOM 612 C C . VAL A 1 74 ? 13.147 5.072 4.757 1.00 94.00 74 VAL A C 1
ATOM 614 O O . VAL A 1 74 ? 12.440 6.034 5.057 1.00 94.00 74 VAL A O 1
ATOM 617 N N . ILE A 1 75 ? 13.848 4.389 5.656 1.00 84.75 75 ILE A N 1
ATOM 618 C CA . ILE A 1 75 ? 14.100 4.922 6.987 1.00 84.75 75 ILE A CA 1
ATOM 619 C C . ILE A 1 75 ? 15.095 6.056 6.768 1.00 84.75 75 ILE A C 1
ATOM 621 O O . ILE A 1 75 ? 16.240 5.806 6.393 1.00 84.75 75 ILE A O 1
ATOM 625 N N . ASN A 1 76 ? 14.662 7.301 6.970 1.00 66.12 76 ASN A N 1
ATOM 626 C CA . ASN A 1 76 ? 15.615 8.374 7.205 1.00 66.12 76 ASN A CA 1
ATOM 627 C C . ASN A 1 76 ? 16.347 7.987 8.487 1.00 66.12 76 ASN A C 1
ATOM 629 O O . ASN A 1 76 ? 15.834 8.190 9.586 1.00 66.12 76 ASN A O 1
ATOM 633 N N . SER A 1 77 ? 17.508 7.353 8.344 1.00 51.75 77 SER A N 1
ATOM 634 C CA . SER A 1 77 ? 18.501 7.301 9.399 1.00 51.75 77 SER A CA 1
ATOM 635 C C . SER A 1 77 ? 18.794 8.758 9.719 1.00 51.75 77 SER A C 1
ATOM 637 O O . SER A 1 77 ? 19.507 9.415 8.965 1.00 51.75 77 SER A O 1
ATOM 639 N N . GLY A 1 78 ? 18.155 9.293 10.759 1.00 47.12 78 GLY A N 1
ATOM 640 C CA . GLY A 1 78 ? 18.583 10.540 11.366 1.00 47.12 78 GLY A CA 1
ATOM 641 C C . GLY A 1 78 ? 20.012 10.310 11.823 1.00 47.12 78 GLY A C 1
ATOM 642 O O . GLY A 1 78 ? 20.247 9.657 12.837 1.00 47.12 78 GLY A O 1
ATOM 643 N N . VAL A 1 79 ? 20.958 10.726 10.992 1.00 49.12 79 VAL A N 1
ATOM 644 C CA . VAL A 1 79 ? 22.273 11.106 11.467 1.00 49.12 79 VAL A CA 1
ATOM 645 C C . VAL A 1 79 ? 22.124 12.591 11.769 1.00 49.12 79 VAL A C 1
ATOM 647 O O . VAL A 1 79 ? 21.777 13.347 10.861 1.00 49.12 79 VAL A O 1
ATOM 650 N N . GLU A 1 80 ? 22.356 12.903 13.048 1.00 37.56 80 GLU A N 1
ATOM 651 C CA . GLU A 1 80 ? 22.175 14.162 13.800 1.00 37.56 80 GLU A CA 1
ATOM 652 C C . GLU A 1 80 ? 20.886 14.263 14.630 1.00 37.56 80 GLU A C 1
ATOM 654 O O . GLU A 1 80 ? 19.789 14.516 14.085 1.00 37.56 80 GLU A O 1
#

Solvent-accessible surface area (backbone atoms only — not comparable to full-atom values): 4921 Å² total; per-residue (Å²): 114,85,45,74,85,68,38,53,76,61,40,58,70,36,30,52,70,72,52,46,56,74,68,41,48,51,51,43,60,59,46,34,78,81,38,74,83,65,70,73,66,70,68,66,47,48,29,37,26,74,82,77,72,47,74,49,76,38,58,68,52,41,81,89,78,63,33,26,87,49,48,40,76,57,72,80,76,76,81,128

InterPro domains:
  IPR021696 Domain of unknown function DUF3279 [PF11682] (44-74)
  IPR057150 Domain of unknown function DUF7828 [PF25165] (2-37)

Mean predicted aligned error: 5.12 Å

pLDDT: mean 89.71, std 11.71, range [37.56, 98.0]

Organism: Salmonella enterica (NCBI:txid28901)

Foldseek 3Di:
DLDCVPDDPLSCVAVCQNPPDPVQVVVQVVCCVPVVPDGRDFDWAWWAFPVVRDIDTGGQADPVVRHNPRIDGDDPPPPD